Protein AF-A0ABD0NJQ5-F1 (afdb_monomer_lite)

pLDDT: mean 95.8, std 5.97, range [62.12, 98.69]

Secondary structure (DSSP, 8-state):
--GGG-EEEEEEEE--SSSPPEEEEEEEEEGGGPPPEEEEEEEE-TTS-EEEEEEEEEEE------

Structure (mmCIF, N/CA/C/O backbone):
data_AF-A0ABD0NJQ5-F1
#
_entry.id   AF-A0ABD0NJQ5-F1
#
loop_
_atom_site.group_PDB
_atom_site.id
_atom_site.type_symbol
_atom_site.label_atom_id
_atom_site.label_alt_id
_atom_site.label_comp_id
_atom_site.label_asym_id
_atom_site.label_entity_id
_atom_site.label_seq_id
_atom_site.pdbx_PDB_ins_code
_atom_site.Cartn_x
_atom_site.Cartn_y
_atom_site.Cartn_z
_atom_site.occupancy
_atom_site.B_iso_or_equiv
_atom_site.auth_seq_id
_atom_site.auth_comp_id
_atom_site.auth_asym_id
_atom_site.auth_atom_id
_atom_site.pdbx_PDB_model_num
ATOM 1 N N . HIS A 1 1 ? -21.193 -5.979 6.721 1.00 73.31 1 HIS A N 1
ATOM 2 C CA . HIS A 1 1 ? -19.837 -5.484 6.397 1.00 73.31 1 HIS A CA 1
ATOM 3 C C . HIS A 1 1 ? -18.886 -5.880 7.518 1.00 73.31 1 HIS A C 1
ATOM 5 O O . HIS A 1 1 ? -19.300 -5.761 8.662 1.00 73.31 1 HIS A O 1
ATOM 11 N N . VAL A 1 2 ? -17.675 -6.352 7.183 1.00 92.19 2 VAL A N 1
ATOM 12 C CA . VAL A 1 2 ? -16.676 -6.905 8.129 1.00 92.19 2 VAL A CA 1
ATOM 13 C C . VAL A 1 2 ? -15.308 -6.201 7.938 1.00 92.19 2 VAL A C 1
ATOM 15 O O . VAL A 1 2 ? -14.354 -6.815 7.453 1.00 92.19 2 VAL A O 1
ATOM 18 N N . PRO A 1 3 ? -15.212 -4.874 8.176 1.00 93.12 3 PRO A N 1
ATOM 19 C CA . PRO A 1 3 ? -13.986 -4.091 7.952 1.00 93.12 3 PRO A CA 1
ATOM 20 C C . PRO A 1 3 ? -12.769 -4.573 8.762 1.00 93.12 3 PRO A C 1
ATOM 22 O O . PRO A 1 3 ? -11.634 -4.343 8.359 1.00 93.12 3 PRO A O 1
ATOM 25 N N . GLU A 1 4 ? -12.986 -5.262 9.876 1.00 95.31 4 GLU A N 1
ATOM 26 C CA . GLU A 1 4 ? -11.961 -5.865 10.729 1.00 95.31 4 GLU A CA 1
ATOM 27 C C . GLU A 1 4 ? -11.174 -6.995 10.047 1.00 95.31 4 GLU A C 1
ATOM 29 O O . GLU A 1 4 ? -10.061 -7.295 10.469 1.00 95.31 4 GLU A O 1
ATOM 34 N N . LEU A 1 5 ? -11.717 -7.582 8.974 1.00 96.75 5 LEU A N 1
ATOM 35 C CA . LEU A 1 5 ? -11.030 -8.582 8.150 1.00 96.75 5 LEU A CA 1
ATOM 36 C C . LEU A 1 5 ? -10.435 -7.989 6.861 1.00 96.75 5 LEU A C 1
ATOM 38 O O . LEU A 1 5 ? -9.884 -8.726 6.044 1.00 96.75 5 LEU A O 1
ATOM 42 N N . ALA A 1 6 ? -10.556 -6.675 6.644 1.00 96.94 6 ALA A N 1
ATOM 43 C CA . ALA A 1 6 ? -10.126 -6.030 5.410 1.00 96.94 6 ALA A CA 1
ATOM 44 C C . ALA A 1 6 ? -8.690 -5.484 5.491 1.00 96.94 6 ALA A C 1
ATOM 46 O O . ALA A 1 6 ? -8.253 -4.928 6.501 1.00 96.94 6 ALA A O 1
ATOM 47 N N . LEU A 1 7 ? -7.983 -5.573 4.364 1.00 98.25 7 LEU A N 1
ATOM 48 C CA . LEU A 1 7 ? -6.700 -4.921 4.110 1.00 98.25 7 LEU A CA 1
ATOM 49 C C . LEU A 1 7 ? -6.878 -3.907 2.977 1.00 98.25 7 LEU A C 1
ATOM 51 O O . LEU A 1 7 ? -7.643 -4.144 2.041 1.00 98.25 7 LEU A O 1
ATOM 55 N N . VAL A 1 8 ? -6.130 -2.809 3.027 1.00 98.12 8 VAL A N 1
ATOM 56 C CA . VAL A 1 8 ? -5.988 -1.883 1.899 1.00 98.12 8 VAL A CA 1
ATOM 57 C C . VAL A 1 8 ? -4.564 -1.972 1.379 1.00 98.12 8 VAL A C 1
ATOM 59 O O . VAL A 1 8 ? -3.605 -1.924 2.149 1.00 98.12 8 VAL A O 1
ATOM 62 N N . ARG A 1 9 ? -4.435 -2.121 0.060 1.00 98.38 9 ARG A N 1
ATOM 63 C CA . ARG A 1 9 ? -3.153 -2.245 -0.627 1.00 98.38 9 ARG A CA 1
ATOM 64 C C . ARG A 1 9 ? -3.033 -1.181 -1.707 1.00 98.38 9 ARG A C 1
ATOM 66 O O . ARG A 1 9 ? -3.842 -1.135 -2.628 1.00 98.38 9 ARG A O 1
ATOM 73 N N . PHE A 1 10 ? -1.993 -0.367 -1.595 1.00 98.38 10 PHE A N 1
ATOM 74 C CA . PHE A 1 10 ? -1.547 0.558 -2.627 1.00 98.38 10 PHE A CA 1
ATOM 75 C C . PHE A 1 10 ? -0.492 -0.146 -3.477 1.00 98.38 10 PHE A C 1
ATOM 77 O O . PHE A 1 10 ? 0.428 -0.759 -2.932 1.00 98.38 10 PHE A O 1
ATOM 84 N N . VAL A 1 11 ? -0.628 -0.062 -4.797 1.00 98.38 11 VAL A N 1
ATOM 85 C CA . VAL A 1 11 ? 0.357 -0.560 -5.762 1.00 98.38 11 VAL A CA 1
ATOM 86 C C . VAL A 1 11 ? 0.589 0.529 -6.787 1.00 98.38 11 VAL A C 1
ATOM 88 O O . VAL A 1 11 ? -0.371 1.099 -7.303 1.00 98.38 11 VAL A O 1
ATOM 91 N N . VAL A 1 12 ? 1.855 0.801 -7.065 1.00 98.38 12 VAL A N 1
ATOM 92 C CA . VAL A 1 12 ? 2.273 1.626 -8.191 1.00 98.38 12 VAL A CA 1
ATOM 93 C C . VAL A 1 12 ? 2.907 0.705 -9.215 1.00 98.38 12 VAL A C 1
ATOM 95 O O . VAL A 1 12 ? 3.797 -0.084 -8.882 1.00 98.38 12 VAL A O 1
ATOM 98 N N . GLU A 1 13 ? 2.429 0.808 -10.445 1.00 98.19 13 GLU A N 1
ATOM 99 C CA . GLU A 1 13 ? 2.977 0.101 -11.592 1.00 98.19 13 GLU A CA 1
ATOM 100 C C . GLU A 1 13 ? 3.367 1.116 -12.668 1.00 98.19 13 GLU A C 1
ATOM 102 O O . GLU A 1 13 ? 2.710 2.152 -12.808 1.00 98.19 13 GLU A O 1
ATOM 107 N N . ASP A 1 14 ? 4.431 0.818 -13.405 1.00 97.44 14 ASP A N 1
ATOM 108 C CA . ASP A 1 14 ? 4.812 1.541 -14.612 1.00 97.44 14 ASP A CA 1
ATOM 109 C C . ASP A 1 14 ? 4.102 0.910 -15.808 1.00 97.44 14 ASP A C 1
ATOM 111 O O . ASP A 1 14 ? 4.142 -0.307 -16.004 1.00 97.44 14 ASP A O 1
ATOM 115 N N . TYR A 1 15 ? 3.388 1.733 -16.567 1.00 97.38 15 TYR A N 1
ATOM 116 C CA . TYR A 1 15 ? 2.512 1.260 -17.628 1.00 97.38 15 TYR A CA 1
ATOM 117 C C . TYR A 1 15 ? 3.296 0.958 -18.908 1.00 97.38 15 TYR A C 1
ATOM 119 O O . TYR A 1 15 ? 3.936 1.845 -19.474 1.00 97.38 15 TYR A O 1
ATOM 127 N N . ASP A 1 16 ? 3.133 -0.258 -19.434 1.00 95.88 16 ASP A N 1
ATOM 128 C CA . ASP A 1 16 ? 3.662 -0.669 -20.737 1.00 95.88 16 ASP A CA 1
ATOM 129 C C . ASP A 1 16 ? 2.509 -0.966 -21.713 1.00 95.88 16 ASP A C 1
ATOM 131 O O . ASP A 1 16 ? 1.531 -1.636 -21.386 1.00 95.88 16 ASP A O 1
ATOM 135 N N . LYS A 1 17 ? 2.617 -0.464 -22.949 1.00 93.31 17 LYS A N 1
ATOM 136 C CA . LYS A 1 17 ? 1.621 -0.674 -24.016 1.00 93.31 17 LYS A CA 1
ATOM 137 C C . LYS A 1 17 ? 1.661 -2.076 -24.623 1.00 93.31 17 LYS A C 1
ATOM 139 O O . LYS A 1 17 ? 0.696 -2.479 -25.268 1.00 93.31 17 LYS A O 1
ATOM 144 N N . THR A 1 18 ? 2.796 -2.756 -24.524 1.00 9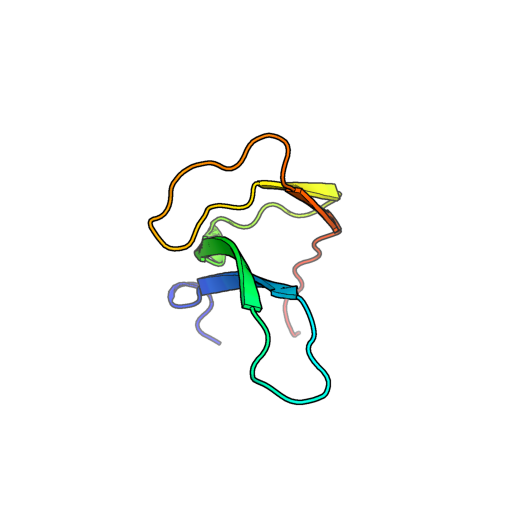5.25 18 THR A N 1
ATOM 145 C CA . THR A 1 18 ? 3.097 -3.983 -25.278 1.00 95.25 18 THR A CA 1
ATOM 146 C C . THR A 1 18 ? 3.340 -5.192 -24.389 1.00 95.25 18 THR A C 1
ATOM 148 O O . THR A 1 18 ? 3.230 -6.324 -24.859 1.00 95.25 18 THR A O 1
ATOM 151 N N . SER A 1 19 ? 3.643 -4.963 -23.115 1.00 95.31 19 SER A N 1
ATOM 152 C CA . SER A 1 19 ? 3.924 -6.007 -22.141 1.00 95.31 19 SER A CA 1
ATOM 153 C C . SER A 1 19 ? 3.124 -5.789 -20.850 1.00 95.31 19 SER A C 1
ATOM 155 O O . SER A 1 19 ? 2.188 -4.991 -20.811 1.00 95.31 19 SER A O 1
ATOM 157 N N . LYS A 1 20 ? 3.423 -6.564 -19.805 1.00 95.62 20 LYS A N 1
ATOM 158 C CA . LYS A 1 20 ? 2.798 -6.377 -18.494 1.00 95.62 20 LYS A CA 1
ATOM 159 C C . LYS A 1 20 ? 3.455 -5.182 -17.804 1.00 95.62 20 LYS A C 1
ATOM 161 O O . LYS A 1 20 ? 4.671 -5.080 -17.830 1.00 95.62 20 LYS A O 1
ATOM 166 N N . ASN A 1 21 ? 2.659 -4.376 -17.104 1.00 97.56 21 ASN A N 1
ATOM 167 C CA . ASN A 1 21 ? 3.176 -3.297 -16.269 1.00 97.56 21 ASN A CA 1
ATOM 168 C C . ASN A 1 21 ? 4.252 -3.778 -15.281 1.00 97.56 21 ASN A C 1
ATOM 170 O O . ASN A 1 21 ? 4.090 -4.810 -14.609 1.00 97.56 21 ASN A O 1
ATOM 174 N N . ASP A 1 22 ? 5.298 -2.973 -15.140 1.00 96.81 22 ASP A N 1
ATOM 175 C CA . ASP A 1 22 ? 6.371 -3.225 -14.191 1.00 96.81 22 ASP A CA 1
ATOM 176 C C . ASP A 1 22 ? 5.987 -2.747 -12.793 1.00 96.81 22 ASP A C 1
ATOM 178 O O . ASP A 1 22 ? 5.353 -1.713 -12.595 1.00 96.81 22 ASP A O 1
ATOM 182 N N . PHE A 1 23 ? 6.375 -3.513 -11.779 1.00 97.69 23 PHE A N 1
ATOM 183 C CA . PHE A 1 23 ? 6.113 -3.152 -10.391 1.00 97.69 23 PHE A CA 1
ATOM 184 C C . PHE A 1 23 ? 7.073 -2.048 -9.931 1.00 97.69 23 PHE A C 1
ATOM 186 O O . PHE A 1 23 ? 8.286 -2.247 -9.951 1.00 97.69 23 PHE A O 1
ATOM 193 N N . VAL A 1 24 ? 6.537 -0.937 -9.419 1.00 97.75 24 VAL A N 1
ATOM 194 C CA . VAL A 1 24 ? 7.336 0.178 -8.879 1.00 97.75 24 VAL A CA 1
ATOM 195 C C . VAL A 1 24 ? 7.400 0.129 -7.353 1.00 97.75 24 VAL A C 1
ATOM 197 O O . VAL A 1 24 ? 8.470 0.274 -6.765 1.00 97.75 24 VAL A O 1
ATOM 200 N N . GLY A 1 25 ? 6.264 -0.088 -6.686 1.00 98.31 25 GLY A N 1
ATOM 201 C CA . GLY A 1 25 ? 6.216 -0.106 -5.227 1.00 98.31 25 GLY A CA 1
ATOM 202 C C . GLY A 1 25 ? 4.845 -0.454 -4.659 1.00 98.31 25 GLY A C 1
ATOM 203 O O . GLY A 1 25 ? 3.828 -0.396 -5.353 1.00 98.31 25 GLY A O 1
ATOM 204 N N . GLN A 1 26 ? 4.808 -0.825 -3.381 1.00 98.69 26 GLN A N 1
ATOM 205 C CA . GLN A 1 26 ? 3.571 -1.160 -2.679 1.00 98.69 26 GLN A CA 1
ATOM 206 C C . GLN A 1 26 ? 3.572 -0.729 -1.221 1.00 98.69 26 GLN A C 1
ATOM 208 O O . GLN A 1 26 ? 4.620 -0.572 -0.602 1.00 98.69 26 GLN A O 1
ATOM 213 N N . PHE A 1 27 ? 2.378 -0.625 -0.654 1.00 98.44 27 PHE A N 1
ATOM 214 C CA . PHE A 1 27 ? 2.184 -0.548 0.786 1.00 98.44 27 PHE A CA 1
ATOM 215 C C . PHE A 1 27 ? 0.848 -1.193 1.153 1.00 98.44 27 PHE A C 1
ATOM 217 O O . PHE A 1 27 ? -0.168 -0.922 0.511 1.00 98.44 27 PHE A O 1
ATOM 224 N N . THR A 1 28 ? 0.838 -2.035 2.185 1.00 98.44 28 THR A N 1
ATOM 225 C CA . THR A 1 28 ? -0.362 -2.751 2.634 1.00 98.44 28 THR A CA 1
ATOM 226 C C . THR A 1 28 ? -0.560 -2.540 4.128 1.00 98.44 28 THR A C 1
ATOM 228 O O . THR A 1 28 ? 0.386 -2.691 4.898 1.00 98.44 28 THR A O 1
ATOM 231 N N . LEU A 1 29 ? -1.787 -2.220 4.543 1.00 97.81 29 LEU A N 1
ATOM 232 C CA . LEU A 1 29 ? -2.154 -2.069 5.952 1.00 97.81 29 LEU A CA 1
ATOM 233 C C . LEU A 1 29 ? -3.564 -2.608 6.240 1.00 97.81 29 LEU A C 1
ATOM 235 O O . LEU A 1 29 ? -4.421 -2.578 5.350 1.00 97.81 29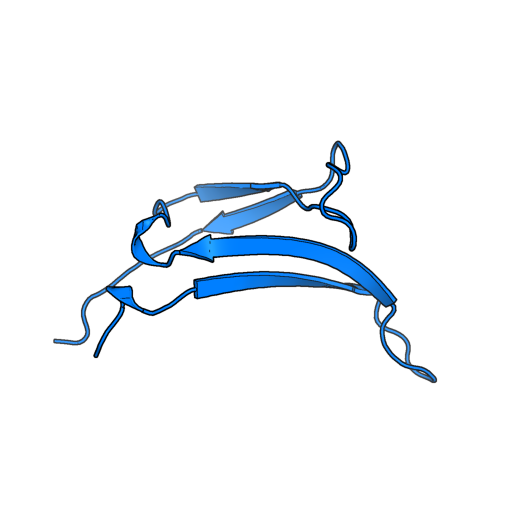 LEU A O 1
ATOM 239 N N . PRO A 1 30 ? -3.840 -3.065 7.475 1.00 98.19 30 PRO A N 1
ATOM 240 C CA . PRO A 1 30 ? -5.200 -3.354 7.913 1.00 98.19 30 PRO A CA 1
ATOM 241 C C . PRO A 1 30 ? -6.095 -2.126 7.800 1.00 98.19 30 PRO A C 1
ATOM 243 O O . PRO A 1 30 ? -5.671 -1.011 8.110 1.00 98.19 30 PRO A O 1
ATOM 246 N N . PHE A 1 31 ? -7.349 -2.330 7.397 1.00 96.81 31 PHE A N 1
ATOM 247 C CA . PHE A 1 31 ? -8.316 -1.242 7.254 1.00 96.81 31 PHE A CA 1
ATOM 248 C C . PHE A 1 31 ? -8.489 -0.454 8.560 1.00 96.81 31 PHE A C 1
ATOM 250 O O . PHE A 1 31 ? -8.566 0.772 8.552 1.00 96.81 31 PHE A O 1
ATOM 257 N N . THR A 1 32 ? -8.467 -1.153 9.694 1.00 96.25 32 THR A N 1
ATOM 258 C CA . THR A 1 32 ? -8.556 -0.572 11.041 1.00 96.25 32 THR A CA 1
ATOM 259 C C . THR A 1 32 ? -7.367 0.321 11.413 1.00 96.25 32 THR A C 1
ATOM 261 O O . THR A 1 32 ? -7.489 1.134 12.325 1.00 96.25 32 THR A O 1
ATOM 264 N N . CYS A 1 33 ? -6.237 0.219 10.706 1.00 97.06 33 CYS A N 1
ATOM 265 C CA . CYS A 1 33 ? -5.041 1.036 10.928 1.00 97.06 33 CYS A CA 1
ATOM 266 C C . CYS A 1 33 ? -4.985 2.293 10.044 1.00 97.06 33 CYS A C 1
ATOM 268 O O . CYS A 1 33 ? -4.051 3.088 10.168 1.00 97.06 33 CYS A O 1
ATOM 270 N N . ILE A 1 34 ? -5.945 2.486 9.136 1.00 96.75 34 ILE A N 1
ATOM 271 C CA . ILE A 1 34 ? -5.957 3.631 8.224 1.00 96.75 34 ILE A CA 1
ATOM 272 C C . ILE A 1 34 ? -6.259 4.916 8.995 1.00 96.75 34 ILE A C 1
ATOM 274 O O . ILE A 1 34 ? -7.283 5.042 9.665 1.00 96.75 34 ILE A O 1
ATOM 278 N N . GLN A 1 35 ? -5.390 5.913 8.837 1.00 97.00 35 GLN A N 1
ATOM 279 C CA . GLN A 1 35 ? -5.602 7.249 9.384 1.00 97.00 35 GLN A CA 1
ATOM 280 C C . GLN A 1 35 ? -6.248 8.163 8.329 1.00 97.00 35 GLN A C 1
ATOM 282 O O . GLN A 1 35 ? -5.693 8.299 7.236 1.00 97.00 35 GLN A O 1
ATOM 287 N N . PRO A 1 36 ? -7.380 8.829 8.628 1.00 97.31 36 PRO A N 1
ATOM 288 C CA . PRO A 1 36 ? -8.010 9.758 7.696 1.00 97.31 36 PRO A CA 1
ATOM 289 C C . PRO A 1 36 ? -7.188 11.046 7.507 1.00 97.31 36 PRO A C 1
ATOM 291 O O . PRO A 1 36 ? -6.258 11.347 8.271 1.00 97.31 36 PRO A O 1
ATOM 294 N N . GLY A 1 37 ? -7.575 11.827 6.496 1.00 98.50 37 GLY A N 1
ATOM 295 C CA . GLY A 1 37 ? -6.963 13.103 6.127 1.00 98.50 37 GLY A CA 1
ATOM 296 C C . GLY A 1 37 ? -5.838 12.968 5.100 1.00 98.50 37 GLY A C 1
ATOM 297 O O . GLY A 1 37 ? -5.724 11.953 4.417 1.00 98.50 37 GLY A O 1
ATOM 298 N N . TYR A 1 38 ? -5.029 14.022 4.981 1.00 98.62 38 TYR A N 1
ATOM 299 C CA . TYR A 1 38 ? -3.867 14.062 4.094 1.00 98.62 38 TYR A CA 1
ATOM 300 C C . TYR A 1 38 ? -2.696 13.277 4.693 1.00 98.62 38 TYR A C 1
ATOM 302 O O . TYR A 1 38 ? -2.269 13.569 5.812 1.00 98.62 38 TYR A O 1
ATOM 310 N N . ARG A 1 39 ? -2.183 12.280 3.968 1.00 98.25 39 ARG A N 1
ATOM 311 C CA . ARG A 1 39 ? -1.135 11.359 4.433 1.00 98.25 39 ARG A CA 1
ATOM 312 C C . ARG A 1 39 ? -0.155 11.021 3.313 1.00 98.25 39 ARG A C 1
ATOM 314 O O . ARG A 1 39 ? -0.535 10.991 2.145 1.00 98.25 39 ARG A O 1
ATOM 321 N N . HIS A 1 40 ? 1.083 10.712 3.693 1.00 98.12 40 HIS A N 1
ATOM 322 C CA . HIS A 1 40 ? 2.038 10.039 2.816 1.00 98.12 40 HIS A CA 1
ATOM 323 C C . HIS A 1 40 ? 1.954 8.527 3.020 1.00 98.12 40 HIS A C 1
ATOM 325 O O . HIS A 1 40 ? 1.985 8.041 4.150 1.00 98.12 40 HIS A O 1
ATOM 331 N N . ILE A 1 41 ? 1.880 7.791 1.918 1.00 98.12 41 ILE A N 1
ATOM 332 C CA . ILE A 1 41 ? 2.064 6.344 1.876 1.00 98.12 41 ILE A CA 1
ATOM 333 C C . ILE A 1 41 ? 3.480 6.093 1.375 1.00 98.12 41 ILE A C 1
ATOM 335 O O . ILE A 1 41 ? 3.765 6.354 0.210 1.00 98.12 41 ILE A O 1
ATOM 339 N N . HIS A 1 42 ? 4.368 5.622 2.248 1.00 98.31 42 HIS A N 1
ATOM 340 C CA . HIS A 1 42 ? 5.752 5.315 1.889 1.00 98.31 42 HIS A CA 1
ATOM 341 C C . HIS A 1 42 ? 5.820 3.956 1.196 1.00 98.31 42 HIS A C 1
ATOM 343 O O . HIS A 1 42 ? 5.417 2.945 1.773 1.00 98.31 42 HIS A O 1
ATOM 349 N N . LEU A 1 43 ? 6.283 3.940 -0.053 1.00 98.56 43 LEU A N 1
ATOM 350 C CA . LEU A 1 43 ? 6.276 2.732 -0.871 1.00 98.56 43 LEU A CA 1
ATOM 351 C C . LEU A 1 43 ? 7.465 1.832 -0.529 1.00 98.56 43 LEU A C 1
ATOM 353 O O . LEU A 1 43 ? 8.585 2.289 -0.297 1.00 98.56 43 LEU A O 1
ATOM 357 N N . LEU A 1 44 ? 7.192 0.534 -0.539 1.00 98.69 44 LEU A N 1
ATOM 358 C CA . LEU A 1 44 ? 8.156 -0.539 -0.362 1.00 98.69 44 LEU A CA 1
ATOM 359 C C . LEU A 1 44 ? 8.369 -1.266 -1.689 1.00 98.69 44 LEU A C 1
ATOM 361 O O . LEU A 1 44 ? 7.451 -1.365 -2.510 1.00 98.69 44 LEU A O 1
ATOM 365 N N . SER A 1 45 ? 9.554 -1.828 -1.880 1.00 98.12 45 SER A N 1
ATOM 366 C CA . SER A 1 45 ? 9.853 -2.729 -2.991 1.00 98.12 45 SER A CA 1
ATOM 367 C C . SER A 1 45 ? 9.126 -4.066 -2.836 1.00 98.12 45 SER A C 1
ATOM 369 O O . SER A 1 45 ? 8.406 -4.325 -1.866 1.00 98.12 45 SER A O 1
ATOM 371 N N . LYS A 1 46 ? 9.288 -4.937 -3.834 1.00 96.75 46 LYS A N 1
ATOM 372 C CA . LYS A 1 46 ? 8.599 -6.231 -3.908 1.00 96.75 46 LYS A CA 1
ATOM 373 C C . LYS A 1 46 ? 8.947 -7.168 -2.744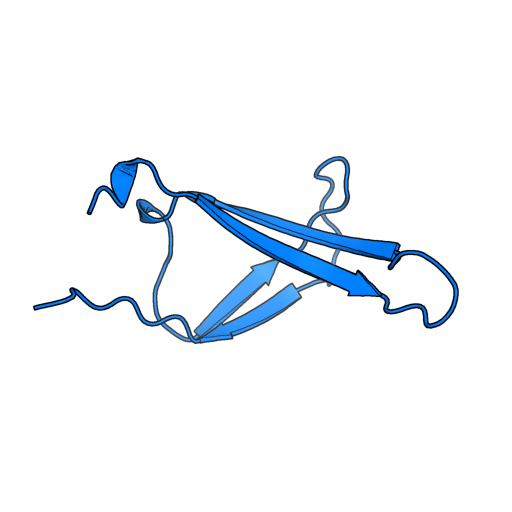 1.00 96.75 46 LYS A C 1
ATOM 375 O O . LYS A 1 46 ? 8.106 -7.959 -2.332 1.00 96.75 46 LYS A O 1
ATOM 380 N N . ASP A 1 47 ? 10.164 -7.062 -2.226 1.00 97.12 47 ASP A N 1
ATOM 381 C CA . ASP A 1 47 ? 10.685 -7.776 -1.054 1.00 97.12 47 ASP A CA 1
ATOM 382 C C . ASP A 1 47 ? 10.402 -7.051 0.278 1.00 97.12 47 ASP A C 1
ATOM 384 O O . ASP A 1 47 ? 10.751 -7.560 1.338 1.00 97.12 47 ASP A O 1
ATOM 388 N N . GLY A 1 48 ? 9.743 -5.887 0.245 1.00 96.50 48 GLY A N 1
ATOM 389 C CA . GLY A 1 48 ? 9.389 -5.115 1.438 1.00 96.50 48 GLY A CA 1
ATOM 390 C C . GLY A 1 48 ? 10.457 -4.121 1.900 1.00 96.50 48 GLY A C 1
ATOM 391 O O . GLY A 1 48 ? 10.271 -3.484 2.936 1.00 96.50 48 GLY A O 1
ATOM 392 N N . THR A 1 49 ? 11.544 -3.948 1.146 1.00 98.00 49 THR A N 1
ATOM 393 C CA . THR A 1 49 ? 12.580 -2.960 1.461 1.00 98.00 49 THR A CA 1
ATOM 394 C C . THR A 1 49 ? 12.055 -1.536 1.251 1.00 98.00 49 THR A C 1
ATOM 396 O O . THR A 1 49 ? 11.294 -1.253 0.325 1.00 98.00 49 THR A O 1
ATOM 399 N N . SER A 1 50 ? 12.436 -0.614 2.137 1.00 97.25 50 SER A N 1
ATOM 400 C CA . SER A 1 50 ? 12.091 0.804 1.986 1.00 97.25 50 SER A CA 1
ATOM 401 C C . SER A 1 50 ? 12.749 1.383 0.735 1.00 97.25 50 SER A C 1
ATOM 403 O O . SER A 1 50 ? 13.931 1.134 0.494 1.00 97.25 50 SER A O 1
ATOM 405 N N . ILE A 1 51 ? 12.014 2.197 -0.028 1.00 96.88 51 ILE A N 1
ATOM 406 C CA . ILE A 1 51 ? 12.537 2.903 -1.205 1.00 96.88 51 ILE A CA 1
ATOM 407 C C . ILE A 1 51 ? 12.519 4.419 -0.943 1.00 96.88 51 ILE A C 1
ATOM 409 O O . ILE A 1 51 ? 11.609 5.096 -1.410 1.00 96.88 51 ILE A O 1
ATOM 413 N N . PRO A 1 52 ? 13.459 5.028 -0.201 1.00 94.81 52 PRO A N 1
ATOM 414 C CA . PRO A 1 52 ? 13.478 6.484 -0.046 1.00 94.81 52 PRO A CA 1
ATOM 415 C C . PRO A 1 52 ? 13.828 7.192 -1.371 1.00 94.81 52 PRO A C 1
ATOM 417 O O . PRO A 1 52 ? 14.743 6.738 -2.058 1.00 94.81 52 PRO A O 1
ATOM 420 N N . PRO A 1 53 ? 13.170 8.312 -1.740 1.00 95.69 53 PRO A N 1
ATOM 421 C CA . PRO A 1 53 ? 12.104 9.037 -1.032 1.00 95.69 53 PRO A CA 1
ATOM 422 C C . PRO A 1 53 ? 10.672 8.689 -1.512 1.00 95.69 53 PRO A C 1
ATOM 424 O O . PRO A 1 53 ? 9.772 9.527 -1.460 1.00 95.69 53 PRO A O 1
ATOM 427 N N . SER A 1 54 ? 10.443 7.478 -2.017 1.00 98.06 54 SER A N 1
ATOM 428 C CA . SER A 1 54 ? 9.208 7.057 -2.690 1.00 98.06 54 SER A CA 1
ATOM 429 C C . SER A 1 54 ? 7.966 7.148 -1.796 1.00 98.06 54 SER A C 1
ATOM 431 O O . SER A 1 54 ? 7.876 6.508 -0.741 1.00 98.06 54 SER A O 1
ATOM 433 N N . SER A 1 55 ? 6.978 7.943 -2.223 1.00 98.25 55 SER A N 1
ATOM 434 C CA . SER A 1 55 ? 5.681 8.024 -1.550 1.00 98.25 55 SER A CA 1
ATOM 435 C C . SER A 1 55 ? 4.533 8.462 -2.463 1.00 98.25 55 SER A C 1
ATOM 437 O O . SER A 1 55 ? 4.745 9.148 -3.460 1.00 98.25 55 SER A O 1
ATOM 439 N N . LEU A 1 56 ? 3.305 8.101 -2.077 1.00 98.38 56 LEU A N 1
ATOM 440 C CA . LEU A 1 56 ? 2.065 8.680 -2.601 1.00 98.38 56 LEU A CA 1
ATOM 441 C C . LEU A 1 56 ? 1.483 9.660 -1.579 1.00 98.38 56 LEU A C 1
ATOM 443 O O . LEU A 1 56 ? 1.367 9.315 -0.404 1.00 98.38 56 LEU A O 1
ATOM 447 N N . PHE A 1 57 ? 1.065 10.846 -2.020 1.00 98.44 57 PHE A N 1
ATOM 448 C CA . PHE A 1 57 ? 0.302 11.775 -1.186 1.00 98.44 57 PHE A CA 1
ATOM 449 C C . PHE A 1 57 ? -1.197 11.595 -1.441 1.00 98.44 57 PHE A C 1
ATOM 451 O O . PHE A 1 57 ? -1.666 11.764 -2.566 1.00 98.44 57 PHE A O 1
ATOM 458 N N . VAL A 1 58 ? -1.949 11.227 -0.403 1.00 98.31 58 VAL A N 1
ATOM 459 C CA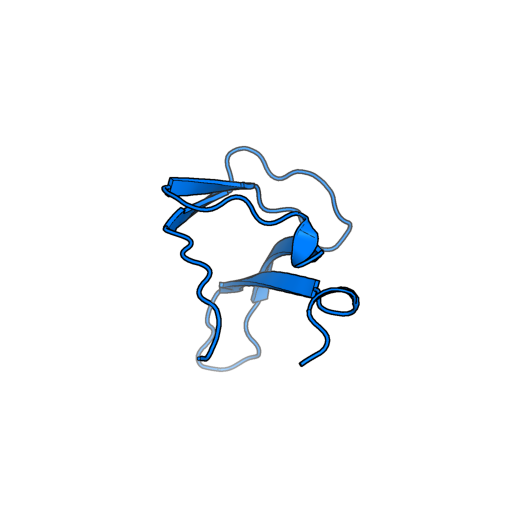 . VAL A 1 58 ? -3.365 10.843 -0.505 1.00 98.31 58 VAL A CA 1
ATOM 460 C C . VAL A 1 58 ? -4.221 11.605 0.502 1.00 98.31 58 VAL A C 1
ATOM 462 O O . VAL A 1 58 ? -3.750 11.953 1.582 1.00 98.31 58 VAL A O 1
ATOM 465 N N . ASN A 1 59 ? -5.497 11.828 0.177 1.00 98.31 59 ASN A N 1
ATOM 466 C CA . ASN A 1 59 ? -6.522 12.230 1.142 1.00 98.31 59 ASN A CA 1
ATOM 467 C C . ASN A 1 59 ? -7.467 11.051 1.377 1.00 98.31 59 ASN A C 1
ATOM 469 O O . ASN A 1 59 ? -8.132 10.601 0.444 1.00 98.31 59 ASN A O 1
ATOM 473 N N . VAL A 1 60 ? -7.532 10.557 2.612 1.00 97.81 60 VAL A N 1
ATOM 474 C CA . VAL A 1 60 ? -8.371 9.411 2.969 1.00 97.81 60 VAL A CA 1
ATOM 475 C C . VAL A 1 60 ? -9.588 9.860 3.770 1.00 97.81 60 VAL A C 1
ATOM 477 O O . VAL A 1 60 ? -9.465 10.511 4.810 1.00 97.81 60 VAL A O 1
ATOM 480 N N . ARG A 1 61 ? -10.779 9.452 3.321 1.00 97.06 61 ARG A N 1
ATOM 481 C CA . ARG A 1 61 ? -12.039 9.589 4.062 1.00 97.06 61 ARG A CA 1
ATOM 482 C C . ARG A 1 61 ? -12.672 8.218 4.257 1.00 97.06 61 ARG A C 1
ATOM 484 O O . ARG A 1 61 ? -12.808 7.462 3.303 1.00 97.06 61 ARG A O 1
ATOM 491 N N . ILE A 1 62 ? -13.088 7.928 5.487 1.00 95.00 62 ILE A N 1
ATOM 492 C CA . ILE A 1 62 ? -13.805 6.702 5.847 1.00 95.00 62 ILE A CA 1
ATOM 493 C C . ILE A 1 62 ? -15.195 7.112 6.326 1.00 95.00 62 ILE A C 1
ATOM 495 O O . ILE A 1 62 ? -15.317 7.940 7.226 1.00 95.00 62 ILE A O 1
ATOM 499 N N . THR A 1 63 ? -16.239 6.553 5.719 1.00 93.00 63 THR A N 1
ATOM 500 C CA . THR A 1 63 ? -17.637 6.814 6.086 1.00 93.00 63 THR A CA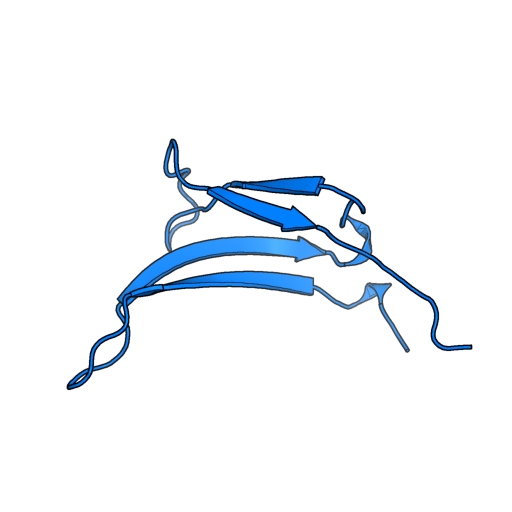 1
ATOM 501 C C . THR A 1 63 ? -18.350 5.497 6.359 1.00 93.00 63 THR A C 1
ATOM 503 O O . THR A 1 63 ? -17.993 4.458 5.802 1.00 93.00 63 THR A O 1
ATOM 506 N N . LYS A 1 64 ? -19.340 5.523 7.254 1.00 86.56 64 LYS A N 1
ATOM 507 C CA . LYS A 1 64 ? -20.260 4.397 7.412 1.00 86.56 64 LYS A CA 1
ATOM 508 C C . LYS A 1 64 ? -21.308 4.492 6.308 1.00 86.56 64 LYS A C 1
ATOM 510 O O . LYS A 1 64 ? -21.842 5.573 6.082 1.00 86.56 64 LYS A O 1
ATOM 515 N N . LEU A 1 65 ? -21.606 3.372 5.658 1.00 76.56 65 LEU A N 1
ATOM 516 C CA . LEU A 1 65 ? -22.834 3.234 4.880 1.00 76.56 65 LEU A CA 1
ATOM 517 C C . LEU A 1 65 ? -23.987 3.187 5.891 1.00 76.56 65 LEU A C 1
ATOM 519 O O . LEU A 1 65 ? -24.102 2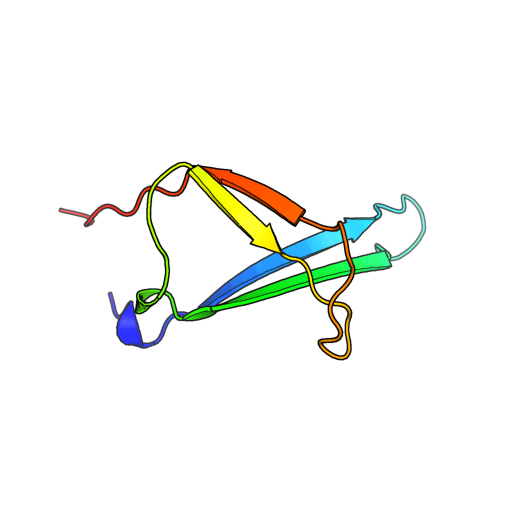.213 6.635 1.00 76.56 65 LEU A O 1
ATOM 523 N N . THR A 1 66 ? -24.727 4.289 5.997 1.00 62.12 66 THR A N 1
ATOM 524 C CA . THR A 1 66 ? -26.001 4.384 6.727 1.00 62.12 66 THR A CA 1
ATOM 525 C C . THR A 1 66 ? -27.139 3.881 5.867 1.00 62.12 66 THR A C 1
ATOM 527 O O . THR A 1 66 ? -27.150 4.276 4.679 1.00 62.12 66 THR A O 1
#

InterPro domains:
  IPR001192 Phosphoinositide phospholipase C family [PTHR10336] (1-63)
  IPR035892 C2 domain superfamily [G3DSA:2.60.40.150] (1-66)
  IPR035892 C2 domain superfamily [SSF49562] (2-62)

Organism: Cirrhinus mrigala (NCBI:txid683832)

Radius of gyration: 14.18 Å; chains: 1; bounding box: 40×23×36 Å

Foldseek 3Di:
DCLQPDKDKDWDWADDPPDDTHGDFMDMDRSVPDDAAWDWDFTADPVRHGDPPDTDTDGDDDDDPD

Sequence (66 aa):
HVPELALVRFVVEDYDKTSKNDFVGQFTLPFTCIQPGYRHIHLLSKDGTSIPPSSLFVNVRITKLT